Protein AF-A0A0T7SBS4-F1 (afdb_monomer_lite)

Structure (mmCIF, N/CA/C/O backbone):
data_AF-A0A0T7SBS4-F1
#
_entry.id   AF-A0A0T7SBS4-F1
#
loop_
_atom_site.group_PDB
_atom_site.id
_atom_site.type_symbol
_atom_site.label_atom_id
_atom_site.label_alt_id
_atom_site.label_comp_id
_atom_site.label_asym_id
_atom_site.label_entity_id
_atom_site.label_seq_id
_atom_site.pdbx_PDB_ins_code
_atom_site.Cartn_x
_atom_site.Cartn_y
_atom_site.Cartn_z
_atom_site.occupancy
_atom_site.B_iso_or_equiv
_atom_site.auth_seq_id
_atom_site.auth_comp_id
_atom_site.auth_asym_id
_atom_site.auth_atom_id
_atom_site.pdbx_PDB_model_num
ATOM 1 N N . MET A 1 1 ? -14.003 -27.751 0.846 1.00 41.88 1 MET A N 1
ATOM 2 C CA . MET A 1 1 ? -12.532 -27.868 0.735 1.00 41.88 1 MET A CA 1
ATOM 3 C C . MET A 1 1 ? -11.952 -26.467 0.659 1.00 41.88 1 MET A C 1
ATOM 5 O O . MET A 1 1 ? -12.286 -25.745 -0.270 1.00 41.88 1 MET A O 1
ATOM 9 N N . THR A 1 2 ? -11.167 -26.052 1.653 1.00 52.12 2 THR A N 1
ATOM 10 C CA . THR A 1 2 ? -10.468 -24.759 1.629 1.00 52.12 2 THR A CA 1
ATOM 11 C C . THR A 1 2 ? -9.168 -24.959 0.869 1.00 52.12 2 THR A C 1
ATOM 13 O O . THR A 1 2 ? -8.312 -25.723 1.310 1.00 52.12 2 THR A O 1
ATOM 16 N N . ASP A 1 3 ? -9.062 -24.338 -0.299 1.00 55.31 3 ASP A N 1
ATOM 17 C CA . ASP A 1 3 ? -7.877 -24.428 -1.142 1.00 55.31 3 ASP A CA 1
ATOM 18 C C . ASP A 1 3 ? -6.653 -23.859 -0.403 1.00 55.31 3 ASP A C 1
ATOM 20 O O . ASP A 1 3 ? -6.608 -22.676 -0.058 1.00 55.31 3 ASP A O 1
ATOM 24 N N . ARG A 1 4 ? -5.689 -24.737 -0.107 1.00 55.09 4 ARG A N 1
ATOM 25 C CA . ARG A 1 4 ? -4.458 -24.428 0.638 1.00 55.09 4 ARG A CA 1
ATOM 26 C C . ARG A 1 4 ? -3.370 -23.808 -0.243 1.00 55.09 4 ARG A C 1
ATOM 28 O O . ARG A 1 4 ? -2.315 -23.468 0.280 1.00 55.09 4 ARG A O 1
ATOM 35 N N . SER A 1 5 ? -3.606 -23.664 -1.548 1.00 57.62 5 SER A N 1
ATOM 36 C CA . SER A 1 5 ? -2.616 -23.153 -2.504 1.00 57.62 5 SER A CA 1
ATOM 37 C C . SER A 1 5 ? -2.595 -21.629 -2.645 1.00 57.62 5 SER A C 1
ATOM 39 O O . SER A 1 5 ? -1.719 -21.099 -3.324 1.00 57.62 5 SER A O 1
ATOM 41 N N . LYS A 1 6 ? -3.505 -20.903 -1.979 1.00 62.59 6 LYS A N 1
ATOM 42 C CA . LYS A 1 6 ? -3.531 -19.435 -2.033 1.00 62.59 6 LYS A CA 1
ATOM 43 C C . LYS A 1 6 ? -2.319 -18.859 -1.313 1.00 62.59 6 LYS A C 1
ATOM 45 O O . LYS A 1 6 ? -2.309 -18.739 -0.087 1.00 62.59 6 LYS A O 1
ATOM 50 N N . ILE A 1 7 ? -1.300 -18.492 -2.082 1.00 65.44 7 ILE A N 1
ATOM 51 C CA . ILE A 1 7 ? -0.124 -17.805 -1.563 1.00 65.44 7 ILE A CA 1
ATOM 52 C C . ILE A 1 7 ? -0.556 -16.390 -1.181 1.00 65.44 7 ILE A C 1
ATOM 54 O O . ILE A 1 7 ? -0.970 -15.584 -2.015 1.00 65.44 7 ILE A O 1
ATOM 58 N N . ILE A 1 8 ? -0.469 -16.088 0.110 1.00 75.62 8 ILE A N 1
ATOM 59 C CA . ILE A 1 8 ? -0.696 -14.749 0.642 1.00 75.62 8 ILE A CA 1
ATOM 60 C C . ILE A 1 8 ? 0.676 -14.122 0.865 1.00 75.62 8 ILE A C 1
ATOM 62 O O . ILE A 1 8 ? 1.413 -14.530 1.760 1.00 75.62 8 ILE A O 1
ATOM 66 N N . LEU A 1 9 ? 1.025 -13.125 0.055 1.00 82.31 9 LEU A N 1
ATOM 67 C CA . LEU A 1 9 ? 2.238 -12.334 0.254 1.00 82.31 9 LEU A CA 1
ATOM 68 C C . LEU A 1 9 ? 1.900 -11.097 1.084 1.00 82.31 9 LEU A C 1
ATOM 70 O O . LEU A 1 9 ? 0.970 -10.363 0.749 1.00 82.31 9 LEU A O 1
ATOM 74 N N . MET A 1 10 ? 2.666 -10.842 2.144 1.00 87.50 10 MET A N 1
ATOM 75 C CA . MET A 1 10 ? 2.477 -9.687 3.023 1.00 87.50 10 MET A CA 1
ATOM 76 C C . MET A 1 10 ? 3.790 -8.928 3.214 1.00 87.50 10 MET A C 1
ATOM 78 O O . MET A 1 10 ? 4.821 -9.540 3.477 1.00 87.50 10 MET A O 1
ATOM 82 N N . TRP A 1 11 ? 3.763 -7.599 3.098 1.00 88.81 11 TRP A N 1
ATOM 83 C CA . TRP A 1 11 ? 4.947 -6.762 3.319 1.00 88.81 11 TRP A CA 1
ATOM 84 C C . TRP A 1 11 ? 4.603 -5.356 3.809 1.00 88.81 11 TRP A C 1
ATOM 86 O O . TRP A 1 11 ? 3.505 -4.849 3.571 1.00 88.81 11 TRP A O 1
ATOM 96 N N . ALA A 1 12 ? 5.561 -4.707 4.475 1.00 86.50 12 ALA A N 1
ATOM 97 C CA . ALA A 1 12 ? 5.418 -3.333 4.949 1.00 86.50 12 ALA A CA 1
ATOM 98 C C . ALA A 1 12 ? 5.167 -2.366 3.781 1.00 86.50 12 ALA A C 1
ATOM 100 O O . ALA A 1 12 ? 5.854 -2.397 2.755 1.00 86.50 12 ALA A O 1
ATOM 101 N N . ASN A 1 13 ? 4.167 -1.500 3.926 1.00 87.06 13 ASN A N 1
ATOM 102 C CA . ASN A 1 13 ? 3.864 -0.491 2.925 1.00 87.06 13 ASN A CA 1
ATOM 103 C C . ASN A 1 13 ? 4.885 0.651 3.022 1.00 87.06 13 ASN A C 1
ATOM 105 O O . ASN A 1 13 ? 5.119 1.189 4.097 1.00 87.06 13 ASN A O 1
ATOM 109 N N . GLN A 1 14 ? 5.449 1.037 1.880 1.00 82.56 14 GLN A N 1
ATOM 110 C CA . GLN A 1 14 ? 6.464 2.094 1.775 1.00 82.56 14 GLN A CA 1
ATOM 111 C C . GLN A 1 14 ? 5.854 3.477 1.480 1.00 82.56 14 GLN A C 1
ATOM 113 O O . GLN A 1 14 ? 6.574 4.437 1.234 1.00 82.56 14 GLN A O 1
ATOM 118 N N . ASP A 1 15 ? 4.522 3.579 1.431 1.00 81.81 15 ASP A N 1
ATOM 119 C CA . ASP A 1 15 ? 3.819 4.825 1.124 1.00 81.81 15 ASP A CA 1
ATOM 120 C C . ASP A 1 15 ? 3.794 5.742 2.364 1.00 81.81 15 ASP A C 1
ATOM 122 O O . ASP A 1 15 ? 3.120 5.398 3.344 1.00 81.81 15 ASP A O 1
ATOM 126 N N . PRO A 1 16 ? 4.458 6.915 2.332 1.00 82.31 16 PRO A N 1
ATOM 127 C CA . PRO A 1 16 ? 4.531 7.805 3.489 1.00 82.31 16 PRO A CA 1
ATOM 128 C C . PRO A 1 16 ? 3.161 8.344 3.911 1.00 82.31 16 PRO A C 1
ATOM 130 O O . PRO A 1 16 ? 2.980 8.745 5.058 1.00 82.31 16 PRO A O 1
ATOM 133 N N . LYS A 1 17 ? 2.165 8.322 3.015 1.00 82.62 17 LYS A N 1
ATOM 134 C CA . LYS A 1 17 ? 0.788 8.726 3.324 1.00 82.62 17 LYS A CA 1
ATOM 135 C C . LYS A 1 17 ? 0.106 7.791 4.328 1.00 82.62 17 LYS A C 1
ATOM 137 O O . LYS A 1 17 ? -0.847 8.199 4.990 1.00 82.62 17 LYS A O 1
ATOM 142 N N . TYR A 1 18 ? 0.554 6.540 4.420 1.00 81.62 18 TYR A N 1
ATOM 143 C CA . TYR A 1 18 ? -0.031 5.519 5.288 1.00 81.62 18 TYR A CA 1
ATOM 144 C C . TYR A 1 18 ? 1.061 4.866 6.150 1.00 81.62 18 TYR A C 1
ATOM 146 O O . TYR A 1 18 ? 1.439 3.719 5.894 1.00 81.62 18 TYR A O 1
ATOM 154 N N . PRO A 1 19 ? 1.570 5.566 7.177 1.00 77.19 19 PRO A N 1
ATOM 155 C CA . PRO A 1 19 ? 2.551 4.997 8.097 1.00 77.19 19 PRO A CA 1
ATOM 156 C C . PRO A 1 19 ? 1.959 3.793 8.847 1.00 77.19 19 PRO A C 1
ATOM 158 O O . PRO A 1 19 ? 0.752 3.735 9.087 1.00 77.19 19 PRO A O 1
ATOM 161 N N . ASN A 1 20 ? 2.803 2.823 9.211 1.00 83.75 20 ASN A N 1
ATOM 162 C CA . ASN A 1 20 ? 2.413 1.597 9.929 1.00 83.75 20 ASN A CA 1
ATOM 163 C C . ASN A 1 20 ? 1.322 0.766 9.228 1.00 83.75 20 ASN A C 1
ATOM 165 O O . ASN A 1 20 ? 0.469 0.155 9.873 1.00 83.75 20 ASN A O 1
ATOM 169 N N . SER A 1 21 ? 1.342 0.745 7.897 1.00 88.50 21 SER A N 1
ATOM 170 C CA . SER A 1 21 ? 0.454 -0.089 7.090 1.00 88.50 21 SER A CA 1
ATOM 171 C C . SER A 1 21 ? 1.225 -1.190 6.373 1.00 88.50 21 SER A C 1
ATOM 173 O O . SER A 1 21 ? 2.445 -1.127 6.213 1.00 88.50 21 SER A O 1
ATOM 175 N N . PHE A 1 22 ? 0.508 -2.211 5.920 1.00 89.12 22 PHE A N 1
ATOM 176 C CA . PHE A 1 22 ? 1.079 -3.289 5.122 1.00 89.12 22 PHE A CA 1
ATOM 177 C C . PHE A 1 22 ? 0.222 -3.570 3.898 1.00 89.12 22 PHE A C 1
ATOM 179 O O . PHE A 1 22 ? -0.951 -3.202 3.806 1.00 89.12 22 PHE A O 1
ATOM 186 N N . ILE A 1 23 ? 0.840 -4.222 2.932 1.00 88.12 23 ILE A N 1
ATOM 187 C CA . ILE A 1 23 ? 0.194 -4.698 1.729 1.00 88.12 23 ILE A CA 1
ATOM 188 C C . ILE A 1 23 ? 0.007 -6.197 1.858 1.00 88.12 23 ILE A C 1
ATOM 190 O O . ILE A 1 23 ? 0.954 -6.900 2.196 1.00 88.12 23 ILE A O 1
ATOM 194 N N . ILE A 1 24 ? -1.195 -6.664 1.534 1.00 89.19 24 ILE A N 1
ATOM 195 C CA . ILE A 1 24 ? -1.459 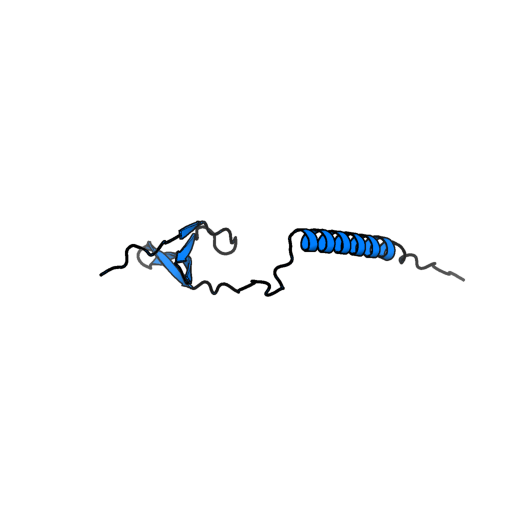-8.071 1.248 1.00 89.19 24 ILE A CA 1
ATOM 196 C C . ILE A 1 24 ? -1.649 -8.208 -0.256 1.00 89.19 24 ILE A C 1
ATOM 198 O O . ILE A 1 24 ? -2.425 -7.461 -0.851 1.00 89.19 24 ILE A O 1
ATOM 202 N N . SER A 1 25 ? -0.981 -9.175 -0.864 1.00 84.88 25 SER A N 1
ATOM 203 C CA . SER A 1 25 ? -1.280 -9.638 -2.210 1.00 84.88 25 SER A CA 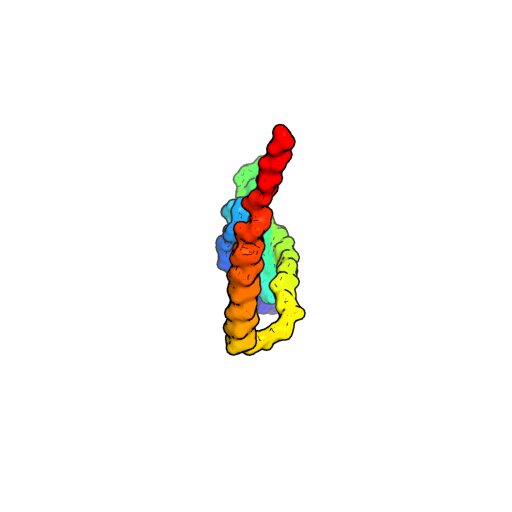1
ATOM 204 C C . SER A 1 25 ? -1.786 -11.068 -2.138 1.00 84.88 25 SER A C 1
ATOM 206 O O . SER A 1 25 ? -1.143 -11.933 -1.548 1.00 84.88 25 SER A O 1
ATOM 208 N N . THR A 1 26 ? -2.937 -11.296 -2.751 1.00 82.62 26 THR A N 1
ATOM 209 C CA . THR A 1 26 ? -3.424 -12.627 -3.134 1.00 82.62 26 THR A CA 1
ATOM 210 C C . THR A 1 26 ? -3.431 -12.695 -4.660 1.00 82.62 26 THR A C 1
ATOM 212 O O . THR A 1 26 ? -3.358 -11.635 -5.284 1.00 82.62 26 THR A O 1
ATOM 215 N N . ASP A 1 27 ? -3.582 -13.881 -5.248 1.00 73.12 27 ASP A N 1
ATOM 216 C CA . ASP A 1 27 ? -3.454 -14.149 -6.695 1.00 73.12 27 ASP A CA 1
ATOM 217 C C . ASP A 1 27 ? -3.982 -13.037 -7.620 1.00 73.12 27 ASP A C 1
ATOM 219 O O . ASP A 1 27 ? -3.286 -12.619 -8.540 1.00 73.12 27 ASP A O 1
ATOM 223 N N . ASN A 1 28 ? -5.167 -12.486 -7.328 1.00 73.62 28 ASN A N 1
ATOM 224 C CA . ASN A 1 28 ? -5.824 -11.489 -8.183 1.00 73.62 28 ASN A CA 1
ATOM 225 C C . ASN A 1 28 ? -6.044 -10.120 -7.529 1.00 73.62 28 ASN A C 1
ATOM 227 O O . ASN A 1 28 ? -6.669 -9.246 -8.128 1.00 73.62 28 ASN A O 1
ATOM 231 N N . GLN A 1 29 ? -5.600 -9.918 -6.286 1.00 80.81 29 GLN A N 1
ATOM 232 C CA . GLN A 1 29 ? -5.969 -8.714 -5.547 1.00 80.81 29 GLN A CA 1
ATOM 233 C C . GLN A 1 29 ? -4.856 -8.224 -4.634 1.00 80.81 29 GLN A C 1
ATOM 235 O O . GLN A 1 29 ? -4.163 -9.002 -3.978 1.00 80.81 29 GLN A O 1
ATOM 240 N N . ARG A 1 30 ? -4.747 -6.901 -4.545 1.00 83.56 30 ARG A N 1
ATOM 241 C CA . ARG A 1 30 ? -3.847 -6.227 -3.621 1.00 83.56 30 ARG A CA 1
ATOM 242 C C . ARG A 1 30 ? -4.670 -5.416 -2.631 1.00 83.56 30 ARG A C 1
ATOM 244 O O . ARG A 1 30 ? -5.437 -4.537 -3.019 1.00 83.56 30 ARG A O 1
ATOM 251 N N . LEU A 1 31 ? -4.504 -5.699 -1.349 1.00 88.81 31 LEU A N 1
ATOM 252 C CA . LEU A 1 31 ? -5.182 -5.025 -0.249 1.00 88.81 31 LEU A CA 1
ATOM 253 C C . LEU A 1 31 ? -4.178 -4.181 0.539 1.00 88.81 31 LEU A C 1
ATOM 255 O O . LEU A 1 31 ? -3.018 -4.555 0.705 1.00 88.81 31 LEU A O 1
ATOM 259 N N . LEU A 1 32 ? -4.634 -3.039 1.038 1.00 90.00 32 LEU A N 1
ATOM 260 C CA . LEU A 1 32 ? -3.929 -2.207 2.006 1.00 90.00 32 LEU A CA 1
ATOM 261 C C . LEU A 1 32 ? -4.530 -2.456 3.392 1.00 90.00 32 LEU A C 1
ATOM 263 O O . LEU A 1 32 ? -5.703 -2.148 3.616 1.00 90.00 32 LEU A O 1
ATOM 267 N N . GLY A 1 33 ? -3.735 -3.007 4.305 1.00 91.12 33 GLY A N 1
ATOM 268 C CA . GLY A 1 33 ? -4.079 -3.173 5.714 1.00 91.12 33 GLY A CA 1
ATOM 269 C C . GLY A 1 33 ? -3.750 -1.909 6.502 1.00 91.12 33 GLY A C 1
ATOM 270 O O . GLY A 1 33 ? -2.588 -1.516 6.588 1.00 91.12 33 GLY A O 1
ATOM 271 N N . LEU A 1 34 ? -4.772 -1.265 7.065 1.00 89.69 34 LEU A N 1
ATOM 272 C CA . LEU A 1 34 ? -4.643 -0.072 7.905 1.00 89.69 34 LEU A CA 1
ATOM 273 C C . LEU A 1 34 ? -5.007 -0.407 9.349 1.00 89.69 34 LEU A C 1
ATOM 275 O O . LEU A 1 34 ? -6.057 -1.010 9.586 1.00 89.69 34 LEU A O 1
ATOM 279 N N . THR A 1 35 ? -4.197 0.037 10.308 1.00 88.94 35 THR A N 1
ATOM 280 C CA . THR A 1 35 ? -4.575 -0.002 11.722 1.00 88.94 35 THR A CA 1
ATOM 281 C C . THR A 1 35 ? -5.771 0.915 11.967 1.00 88.94 35 THR A C 1
ATOM 283 O O . THR A 1 35 ? -5.861 2.036 11.454 1.00 88.94 35 THR A O 1
ATOM 286 N N . ARG A 1 36 ? -6.736 0.429 12.742 1.00 88.75 36 ARG A N 1
ATOM 287 C CA . ARG A 1 36 ? -7.874 1.197 13.243 1.00 88.75 36 ARG A CA 1
ATOM 288 C C . ARG A 1 36 ? -8.079 0.867 14.705 1.00 88.75 36 ARG A C 1
ATOM 290 O O . ARG A 1 36 ? -7.852 -0.262 15.113 1.00 88.75 36 ARG A O 1
ATOM 297 N N . THR A 1 37 ? -8.558 1.843 15.456 1.00 92.56 37 THR A N 1
ATOM 298 C CA . THR A 1 37 ? -8.947 1.662 16.852 1.00 92.56 37 THR A CA 1
ATOM 299 C C . THR A 1 37 ? -10.443 1.908 16.945 1.00 92.56 37 THR A C 1
ATOM 301 O O . THR A 1 37 ? -10.955 2.865 16.354 1.00 92.56 37 THR A O 1
ATOM 304 N N . ASP A 1 38 ? -11.168 0.999 17.587 1.00 91.00 38 ASP A N 1
ATOM 305 C CA . ASP A 1 38 ? -12.599 1.165 17.816 1.00 91.00 38 ASP A CA 1
ATOM 306 C C . ASP A 1 38 ? -12.879 2.158 18.962 1.00 91.00 38 ASP A C 1
ATOM 308 O O . ASP A 1 38 ? -11.972 2.684 19.608 1.00 91.00 38 ASP A O 1
ATOM 312 N N . LYS A 1 39 ? -14.163 2.419 19.236 1.00 92.81 39 LYS A N 1
ATOM 313 C CA . LYS A 1 39 ? -14.577 3.306 20.339 1.00 92.81 39 LYS A CA 1
ATOM 314 C C . LYS A 1 39 ? -14.219 2.760 21.729 1.00 92.81 39 LYS A C 1
ATOM 316 O O . LYS A 1 39 ? -14.272 3.510 22.695 1.00 92.81 39 LYS A O 1
ATOM 321 N N . LYS A 1 40 ? -13.905 1.466 21.835 1.00 93.62 40 LYS A N 1
ATOM 322 C CA . LYS A 1 40 ? -13.542 0.768 23.073 1.00 93.62 40 LYS A CA 1
ATOM 323 C C . LYS A 1 40 ? -12.019 0.681 23.259 1.00 93.62 40 LYS A C 1
ATOM 325 O O . LYS A 1 40 ? -11.575 0.076 24.228 1.00 93.62 40 LYS A O 1
ATOM 330 N N . GLY A 1 41 ? -11.228 1.264 22.354 1.00 91.69 41 GLY A N 1
ATOM 331 C CA . GLY A 1 41 ? -9.766 1.246 22.406 1.00 91.69 41 GLY A CA 1
ATOM 332 C C . GLY A 1 41 ? -9.117 -0.013 21.818 1.00 91.69 41 GLY A C 1
ATOM 333 O O . GLY A 1 41 ? -7.898 -0.147 21.887 1.00 91.69 41 GLY A O 1
ATOM 334 N N . GLN A 1 42 ? -9.879 -0.931 21.220 1.00 92.50 42 GLN A N 1
ATOM 335 C CA . GLN A 1 42 ? -9.326 -2.140 20.610 1.00 92.50 42 GLN A CA 1
ATOM 336 C C . GLN A 1 42 ? -8.796 -1.845 19.208 1.00 92.50 42 GLN A C 1
ATOM 338 O O . GLN A 1 42 ? -9.509 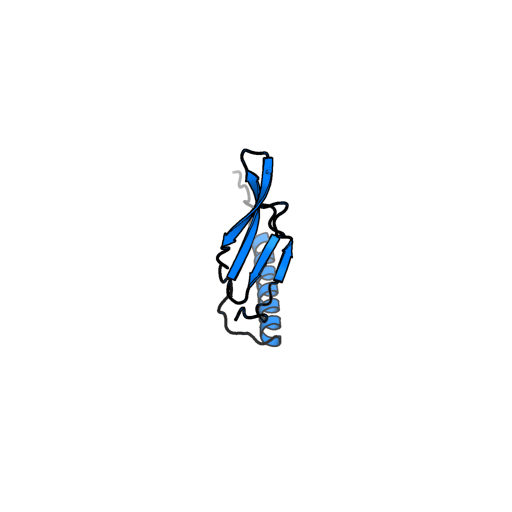-1.320 18.347 1.00 92.50 42 GLN A O 1
ATOM 343 N N . THR A 1 43 ? -7.533 -2.204 18.976 1.00 89.75 43 THR A N 1
ATOM 344 C CA . THR A 1 43 ? -6.879 -2.050 17.675 1.00 89.75 43 THR A CA 1
ATOM 345 C C . THR A 1 43 ? -7.153 -3.263 16.791 1.00 89.75 43 THR A C 1
ATOM 347 O O . THR A 1 43 ? -6.950 -4.402 17.199 1.00 89.75 43 THR A O 1
ATOM 350 N N . TYR A 1 44 ? -7.578 -3.016 15.557 1.00 88.31 44 TYR A N 1
ATOM 351 C CA . TYR A 1 44 ? -7.841 -4.031 14.544 1.00 88.31 44 TYR A CA 1
ATOM 352 C C . TYR A 1 44 ? -7.359 -3.577 13.164 1.00 88.31 44 TYR A C 1
ATOM 354 O O . TYR A 1 44 ? -7.110 -2.394 12.910 1.00 88.31 44 TYR A O 1
ATOM 362 N N . TRP A 1 45 ? -7.242 -4.533 12.246 1.00 89.00 45 TRP A N 1
ATOM 363 C CA . TRP A 1 45 ? -6.837 -4.276 10.869 1.00 89.00 45 TRP A CA 1
ATOM 364 C C . TRP A 1 45 ? -8.054 -4.090 9.969 1.00 89.00 45 TRP A C 1
ATOM 366 O O . TRP A 1 45 ? -8.932 -4.948 9.900 1.00 89.00 45 TRP A O 1
ATOM 376 N N . LYS A 1 46 ? -8.098 -2.967 9.248 1.00 90.19 46 LYS A N 1
ATOM 377 C CA . LYS A 1 46 ? -9.093 -2.706 8.208 1.00 90.19 46 LYS A CA 1
ATOM 378 C C . LYS A 1 46 ? -8.440 -2.796 6.838 1.00 90.19 46 LYS A C 1
ATOM 380 O O . LYS A 1 46 ? -7.560 -1.998 6.516 1.00 90.19 46 LYS A O 1
ATOM 385 N N . PHE A 1 47 ? -8.921 -3.723 6.020 1.00 89.38 47 PHE A N 1
ATOM 386 C CA . PHE A 1 47 ? -8.439 -3.915 4.658 1.00 89.38 47 PHE A CA 1
ATOM 387 C C . PHE A 1 47 ? -9.220 -3.045 3.678 1.00 89.38 47 PHE A C 1
ATOM 389 O O . PHE A 1 47 ? -10.446 -2.947 3.744 1.00 89.38 47 PHE A O 1
ATOM 396 N N . LYS A 1 48 ? -8.500 -2.387 2.774 1.00 87.94 48 LYS A N 1
ATOM 397 C CA . LYS A 1 48 ? -9.076 -1.690 1.623 1.00 87.94 48 LYS A CA 1
ATOM 398 C C . LYS A 1 48 ? -8.471 -2.243 0.349 1.00 87.94 48 LYS A C 1
ATOM 400 O O . LYS A 1 48 ? -7.255 -2.402 0.272 1.00 87.94 48 LYS A O 1
ATOM 405 N N . GLU A 1 49 ? -9.300 -2.468 -0.660 1.00 85.12 49 GLU A N 1
ATOM 406 C CA . GLU A 1 49 ? -8.808 -2.796 -1.992 1.00 85.12 49 GLU A CA 1
ATOM 407 C C . GLU A 1 49 ? -7.955 -1.655 -2.533 1.00 85.12 49 GLU A C 1
ATOM 409 O O . GLU A 1 49 ? -8.377 -0.496 -2.612 1.00 85.12 49 GLU A O 1
ATOM 414 N N . ARG A 1 50 ? -6.725 -1.987 -2.916 1.00 76.38 50 ARG A N 1
ATOM 415 C CA . ARG A 1 50 ? -5.866 -1.086 -3.661 1.00 76.38 50 ARG A CA 1
ATOM 416 C C . ARG A 1 50 ? -6.015 -1.495 -5.114 1.00 76.38 50 ARG A C 1
ATOM 418 O O . ARG A 1 50 ? -5.379 -2.451 -5.547 1.00 76.38 50 ARG A O 1
ATOM 425 N N . LYS A 1 51 ? -6.844 -0.758 -5.864 1.00 69.44 51 LYS A N 1
ATOM 426 C CA . LYS A 1 51 ? -6.834 -0.846 -7.328 1.00 69.44 51 LYS A CA 1
ATOM 427 C C . LYS A 1 51 ? -5.388 -0.654 -7.756 1.00 69.44 51 LYS A C 1
ATOM 429 O O . LYS A 1 51 ? -4.825 0.430 -7.577 1.00 69.44 51 LYS A O 1
ATOM 434 N N . VAL A 1 52 ? -4.767 -1.724 -8.240 1.00 61.47 52 VAL A N 1
ATOM 435 C CA . VAL A 1 52 ? -3.488 -1.621 -8.918 1.00 61.47 52 VAL A CA 1
ATOM 436 C C . VAL A 1 52 ? -3.820 -0.768 -10.129 1.00 61.47 52 VAL A C 1
ATOM 438 O O . VAL A 1 52 ? -4.509 -1.217 -11.040 1.00 61.47 52 VAL A O 1
ATOM 441 N N . LYS A 1 53 ? -3.447 0.516 -10.101 1.00 56.22 53 LYS A N 1
ATOM 442 C CA . LYS A 1 53 ? -3.333 1.251 -11.353 1.00 56.22 53 LYS A CA 1
ATOM 443 C C . LYS A 1 53 ? -2.310 0.434 -12.119 1.00 56.22 53 LYS A C 1
ATOM 445 O O . LYS A 1 53 ? -1.145 0.423 -11.721 1.00 56.22 53 LYS A O 1
ATOM 450 N N . ASN A 1 54 ? -2.767 -0.338 -13.100 1.00 49.47 54 ASN A N 1
ATOM 451 C CA . ASN A 1 54 ? -1.898 -0.986 -14.058 1.00 49.47 54 ASN A CA 1
ATOM 452 C C . ASN A 1 54 ? -1.182 0.146 -14.797 1.00 49.47 54 ASN A C 1
ATOM 454 O O . ASN A 1 54 ? -1.543 0.510 -15.904 1.00 49.47 54 ASN A O 1
ATOM 458 N N . ASN A 1 55 ? -0.133 0.686 -14.181 1.00 47.50 55 ASN A N 1
ATOM 459 C CA . ASN A 1 55 ? 0.967 1.322 -14.880 1.00 47.50 55 ASN A CA 1
ATOM 460 C C . ASN A 1 55 ? 1.862 0.220 -15.472 1.00 47.50 55 ASN A C 1
ATOM 462 O O . ASN A 1 55 ? 3.077 0.375 -15.558 1.00 47.50 55 ASN A O 1
ATOM 466 N N . SER A 1 56 ? 1.268 -0.910 -15.872 1.00 49.19 56 SER A N 1
ATOM 467 C CA . SER A 1 56 ? 1.804 -1.714 -16.949 1.00 49.19 56 SER A CA 1
ATOM 468 C C . SER A 1 56 ? 1.782 -0.781 -18.145 1.00 49.19 56 SER A C 1
ATOM 470 O O . SER A 1 56 ? 0.748 -0.609 -18.784 1.00 49.19 56 SER A O 1
ATOM 472 N N . ALA A 1 57 ? 2.895 -0.090 -18.379 1.00 49.16 57 ALA A N 1
ATOM 473 C CA . ALA A 1 57 ? 3.154 0.500 -19.671 1.00 49.16 57 ALA A CA 1
ATOM 474 C C . ALA A 1 57 ? 3.009 -0.652 -20.667 1.00 49.16 57 ALA A C 1
ATOM 476 O O . ALA A 1 57 ? 3.896 -1.496 -20.781 1.00 49.16 57 ALA A O 1
ATOM 477 N N . SER A 1 58 ? 1.848 -0.736 -21.314 1.00 47.19 58 SER A N 1
ATOM 478 C CA . SER A 1 58 ? 1.576 -1.623 -22.435 1.00 47.19 58 SER A CA 1
ATOM 479 C C . SER A 1 58 ? 2.329 -1.072 -23.641 1.00 47.19 58 SER A C 1
ATOM 481 O O . SER A 1 58 ? 1.745 -0.599 -24.610 1.00 47.19 58 SER A O 1
ATOM 483 N N . GLY A 1 59 ? 3.649 -1.015 -23.516 1.00 57.47 59 GLY A N 1
ATOM 484 C CA . GLY A 1 59 ? 4.559 -0.837 -24.623 1.00 57.47 59 GLY A CA 1
ATOM 485 C C . GLY A 1 59 ? 5.032 -2.214 -25.072 1.00 57.47 59 GLY A C 1
ATOM 486 O O . GLY A 1 59 ? 5.046 -3.146 -24.259 1.00 57.47 59 GLY A O 1
ATOM 487 N N . PRO A 1 60 ? 5.425 -2.367 -26.343 1.00 58.06 60 PRO A N 1
ATOM 488 C CA . PRO A 1 60 ? 6.075 -3.586 -26.798 1.00 58.06 60 PRO A CA 1
ATOM 489 C C . PRO A 1 60 ? 7.227 -3.931 -25.848 1.00 58.06 60 PRO A C 1
ATOM 491 O O . PRO A 1 60 ? 7.970 -3.046 -25.406 1.00 58.06 60 PRO A O 1
ATOM 494 N N . VAL A 1 61 ? 7.356 -5.212 -25.497 1.00 58.94 61 VAL A N 1
ATOM 495 C CA . VAL A 1 61 ? 8.476 -5.714 -24.697 1.00 58.94 61 VAL A CA 1
ATOM 496 C C . VAL A 1 61 ? 9.739 -5.537 -25.535 1.00 58.94 61 VAL A C 1
ATOM 498 O O . VAL A 1 61 ? 10.109 -6.411 -26.306 1.00 58.94 61 VAL A O 1
ATOM 501 N N . MET A 1 62 ? 10.371 -4.368 -25.429 1.00 64.12 62 MET A N 1
ATOM 502 C CA . MET A 1 62 ? 11.633 -4.116 -26.111 1.00 64.12 62 MET A CA 1
ATOM 503 C C . MET A 1 62 ? 12.702 -5.039 -25.532 1.00 64.12 62 MET A C 1
ATOM 505 O O . MET A 1 62 ? 12.838 -5.160 -24.301 1.00 64.12 62 MET A O 1
ATOM 509 N N . ASP A 1 63 ? 13.451 -5.663 -26.434 1.00 79.44 63 ASP A N 1
ATOM 510 C CA . ASP A 1 63 ? 14.632 -6.452 -26.117 1.00 79.44 63 ASP A CA 1
ATOM 511 C C . ASP A 1 63 ? 15.635 -5.614 -25.293 1.00 79.44 63 ASP A C 1
ATOM 513 O O . ASP A 1 63 ? 15.637 -4.377 -25.349 1.00 79.44 63 ASP A O 1
ATOM 517 N N . GLN A 1 64 ? 16.468 -6.255 -24.466 1.00 73.88 64 GLN A N 1
ATOM 518 C CA . GLN A 1 64 ? 17.410 -5.542 -23.593 1.00 73.88 64 GLN A CA 1
ATOM 519 C C . GLN A 1 64 ? 18.356 -4.633 -24.389 1.00 73.88 64 GLN A C 1
ATOM 521 O O . GLN A 1 64 ? 18.659 -3.525 -23.936 1.00 73.88 64 GLN A O 1
ATOM 526 N N . VAL A 1 65 ? 18.737 -5.056 -25.595 1.00 79.44 65 VAL A N 1
ATOM 527 C CA . VAL A 1 65 ? 19.561 -4.279 -26.526 1.00 79.44 65 VAL A CA 1
ATOM 528 C C . VAL A 1 65 ? 18.814 -3.032 -27.012 1.00 79.44 65 VAL A C 1
ATOM 530 O O . VAL A 1 65 ? 19.339 -1.922 -26.944 1.00 79.44 65 VAL A O 1
ATOM 533 N N . GLN A 1 66 ? 17.545 -3.168 -27.401 1.00 78.44 66 GLN A N 1
ATOM 534 C CA . GLN A 1 66 ? 16.712 -2.029 -27.811 1.00 78.44 66 GLN A CA 1
ATOM 535 C C . GLN A 1 66 ? 16.513 -1.019 -26.673 1.00 78.44 66 GLN A C 1
ATOM 537 O O . GLN A 1 66 ? 16.579 0.191 -26.890 1.00 78.44 66 GLN A O 1
ATOM 542 N N . LYS A 1 67 ? 16.341 -1.497 -25.433 1.00 78.31 67 LYS A N 1
ATOM 543 C CA . LYS A 1 67 ? 16.269 -0.629 -24.245 1.00 78.31 67 LYS A CA 1
ATOM 544 C C . LYS A 1 67 ? 17.569 0.134 -24.007 1.00 78.31 67 LYS A C 1
ATOM 546 O O . LYS A 1 67 ? 17.511 1.267 -23.536 1.00 78.31 67 LYS A O 1
ATOM 551 N N . PHE A 1 68 ? 18.724 -0.465 -24.288 1.00 80.81 68 PHE A N 1
ATOM 552 C CA . PHE A 1 68 ? 20.011 0.217 -24.174 1.00 80.81 68 PHE A CA 1
ATOM 553 C C . PHE A 1 68 ? 20.119 1.365 -25.185 1.00 80.81 68 PHE A C 1
ATOM 555 O O . PHE A 1 68 ? 20.364 2.500 -24.776 1.00 80.81 68 PHE A O 1
ATOM 562 N N . TYR A 1 69 ? 19.832 1.110 -26.464 1.00 83.56 69 TYR A N 1
ATOM 563 C CA . TYR A 1 69 ? 19.873 2.149 -27.499 1.00 83.56 69 TYR A CA 1
ATOM 564 C C . TYR A 1 69 ? 18.859 3.271 -27.259 1.00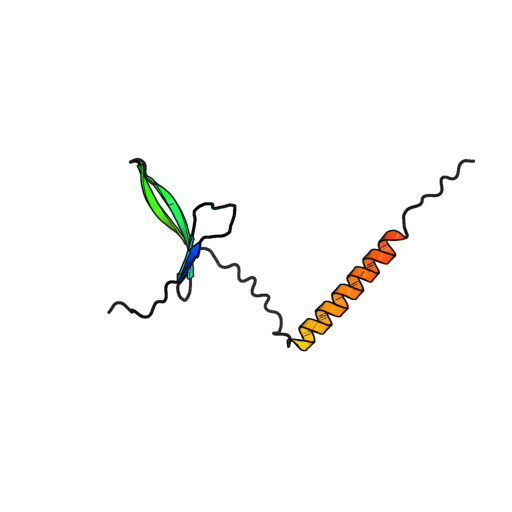 83.56 69 TYR A C 1
ATOM 566 O O . TYR A 1 69 ? 19.207 4.443 -27.366 1.00 83.56 69 TYR A O 1
ATOM 574 N N . ALA A 1 70 ? 17.636 2.940 -26.835 1.00 80.38 70 ALA A N 1
ATOM 575 C CA . ALA A 1 70 ? 16.630 3.945 -26.492 1.00 80.38 70 ALA A CA 1
ATOM 576 C C . ALA A 1 70 ? 17.066 4.846 -25.319 1.00 80.38 70 ALA A C 1
ATOM 578 O O . ALA A 1 70 ? 16.738 6.032 -25.289 1.00 80.38 70 ALA A O 1
ATOM 579 N N . ARG A 1 71 ? 17.817 4.304 -24.348 1.00 82.44 71 ARG A N 1
ATOM 580 C CA . ARG A 1 71 ? 18.380 5.096 -23.243 1.00 82.44 71 ARG A CA 1
ATOM 581 C C . ARG A 1 71 ? 19.516 5.998 -23.713 1.00 82.44 71 ARG A C 1
ATOM 583 O O . ARG A 1 71 ? 19.529 7.152 -23.307 1.00 82.44 71 ARG A O 1
ATOM 590 N N . GLN A 1 72 ? 20.422 5.499 -24.556 1.00 83.44 72 GLN A N 1
ATOM 591 C CA . GLN A 1 72 ? 21.518 6.302 -25.115 1.00 83.44 72 GLN A CA 1
ATOM 592 C C . GLN A 1 72 ? 20.975 7.485 -25.922 1.00 83.44 72 GLN A C 1
ATOM 594 O O . GLN A 1 72 ? 21.274 8.629 -25.592 1.00 83.44 72 GLN A O 1
ATOM 599 N N . ALA A 1 73 ? 20.057 7.226 -26.859 1.00 81.75 73 ALA A N 1
ATOM 600 C CA . ALA A 1 73 ? 19.429 8.268 -27.672 1.00 81.75 73 ALA A CA 1
ATOM 601 C C . ALA A 1 73 ? 18.715 9.335 -26.821 1.00 81.75 73 ALA A C 1
ATOM 603 O O . ALA A 1 73 ? 18.799 10.529 -27.102 1.00 81.75 73 ALA A O 1
ATOM 604 N N . LYS A 1 74 ? 18.043 8.923 -25.737 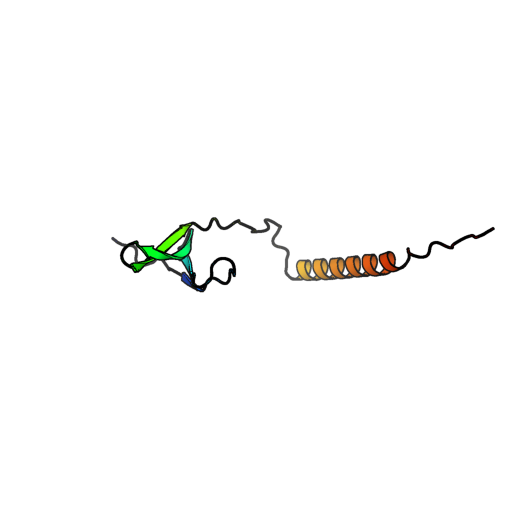1.00 81.44 74 LYS A N 1
ATOM 605 C CA . LYS A 1 74 ? 17.392 9.854 -24.803 1.00 81.44 74 LYS A CA 1
ATOM 606 C C . LYS A 1 74 ? 18.397 10.686 -23.999 1.00 81.44 74 LYS A C 1
ATOM 608 O O . LYS A 1 74 ? 18.140 11.854 -23.722 1.00 81.44 74 LYS A O 1
ATOM 613 N N . THR A 1 75 ? 19.517 10.101 -23.586 1.00 77.44 75 THR A N 1
ATOM 614 C CA . THR A 1 75 ? 20.581 10.841 -22.894 1.00 77.44 75 THR A CA 1
ATOM 615 C C . THR A 1 75 ? 21.217 11.873 -23.824 1.00 77.44 75 THR A C 1
ATOM 617 O O . THR A 1 75 ? 21.433 13.012 -23.417 1.00 77.44 75 THR A O 1
ATOM 620 N N . GLU A 1 76 ? 21.467 11.502 -25.078 1.00 72.62 76 GLU A N 1
ATOM 621 C CA . GLU A 1 76 ? 22.014 12.399 -26.098 1.00 72.62 76 GLU A CA 1
ATOM 622 C C . GLU A 1 76 ? 21.072 13.573 -26.389 1.00 72.62 76 GLU A C 1
ATOM 624 O O . GLU A 1 76 ? 21.523 14.719 -26.386 1.00 72.62 76 GLU A O 1
ATOM 629 N N . SER A 1 77 ? 19.763 13.328 -26.533 1.00 70.31 77 SER A N 1
ATOM 630 C CA . SER A 1 77 ? 18.784 14.401 -26.763 1.00 70.31 77 SER A CA 1
ATOM 631 C C . SER A 1 77 ? 18.709 15.379 -25.587 1.00 70.31 77 SER A C 1
ATOM 633 O O . SER A 1 77 ? 18.747 16.589 -25.784 1.00 70.31 77 SER A O 1
ATOM 635 N N . LEU A 1 78 ? 18.680 14.867 -24.351 1.00 72.94 78 LEU A N 1
ATOM 636 C CA . LEU A 1 78 ? 18.656 15.701 -23.145 1.00 72.94 78 LEU A CA 1
ATOM 637 C C . LEU A 1 78 ? 19.922 16.553 -23.001 1.00 72.94 78 LEU A C 1
ATOM 639 O O . LEU A 1 78 ? 19.851 17.691 -22.539 1.00 72.94 78 LEU A O 1
ATOM 643 N N . ASN A 1 79 ? 21.080 16.024 -23.397 1.00 68.31 79 ASN A N 1
ATOM 644 C CA . ASN A 1 79 ? 22.325 16.787 -23.397 1.00 68.31 79 ASN A CA 1
ATOM 645 C C . ASN A 1 79 ? 22.328 17.871 -24.483 1.00 68.31 79 ASN A C 1
ATOM 647 O O . ASN A 1 79 ? 22.836 18.967 -24.243 1.00 68.31 79 ASN A O 1
ATOM 651 N N . TYR A 1 80 ? 21.731 17.601 -25.645 1.00 63.28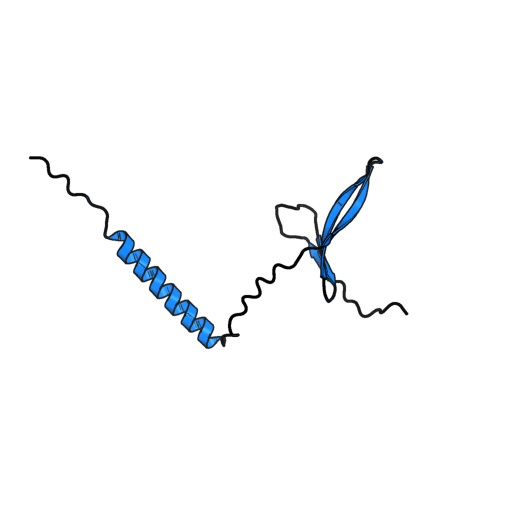 80 TYR A N 1
ATOM 652 C CA . TYR A 1 80 ? 21.597 18.582 -26.720 1.00 63.28 80 TYR A CA 1
ATOM 653 C C . TYR A 1 80 ? 20.677 19.748 -26.317 1.00 63.28 80 TYR A C 1
ATOM 655 O O . TYR A 1 80 ? 21.054 20.913 -26.456 1.00 63.28 80 TYR A O 1
ATOM 663 N N . ASP A 1 81 ? 19.523 19.445 -25.716 1.00 58.69 81 ASP A N 1
ATOM 664 C CA . ASP A 1 81 ? 18.577 20.452 -25.217 1.00 58.69 81 ASP A CA 1
ATOM 665 C C . ASP A 1 81 ? 19.186 21.304 -24.095 1.00 58.69 81 ASP A C 1
ATOM 667 O O . ASP A 1 81 ? 19.003 22.524 -24.056 1.00 58.69 81 ASP A O 1
ATOM 671 N N . LYS A 1 82 ? 19.967 20.687 -23.198 1.00 58.88 82 LYS A N 1
ATOM 672 C CA . LYS A 1 82 ? 20.655 21.393 -22.109 1.00 58.88 82 LYS A CA 1
ATOM 673 C C . LYS A 1 82 ? 21.713 22.373 -22.625 1.00 58.88 82 LYS A C 1
ATOM 675 O O . LYS A 1 82 ? 21.845 23.459 -22.066 1.00 58.88 82 LYS A O 1
ATOM 680 N N . ASN A 1 83 ? 22.439 22.013 -23.682 1.00 57.47 83 ASN A N 1
ATOM 681 C CA . ASN A 1 83 ? 23.489 22.862 -24.246 1.00 57.47 83 ASN A CA 1
ATOM 682 C C . ASN A 1 83 ? 22.928 24.021 -25.087 1.00 57.47 83 ASN A C 1
ATOM 684 O O . ASN A 1 83 ? 23.486 25.113 -25.044 1.00 57.47 83 ASN A O 1
ATOM 688 N N . ASN A 1 84 ? 21.798 23.836 -25.778 1.00 53.44 84 ASN A N 1
ATOM 689 C CA . ASN A 1 84 ? 21.145 24.925 -26.519 1.00 53.44 84 ASN A CA 1
ATOM 690 C C . ASN A 1 84 ? 20.316 25.862 -25.627 1.00 53.44 84 ASN A C 1
ATOM 692 O O . ASN A 1 84 ? 20.187 27.044 -25.935 1.00 53.44 84 ASN A O 1
ATOM 696 N N . SER A 1 85 ? 19.812 25.383 -24.486 1.00 53.44 85 SER A N 1
ATOM 697 C CA . SER A 1 85 ? 19.069 26.223 -23.530 1.00 53.44 85 SER A CA 1
ATOM 698 C C . SER A 1 85 ? 19.953 27.218 -22.760 1.00 53.44 85 SER A C 1
ATOM 700 O O . SER A 1 85 ? 19.431 28.121 -22.112 1.00 53.44 85 SER A O 1
ATOM 702 N N . ALA A 1 86 ? 21.282 27.082 -22.826 1.00 51.78 86 ALA A N 1
ATOM 703 C CA . ALA A 1 86 ? 22.234 27.993 -22.185 1.00 51.78 86 ALA A CA 1
ATOM 704 C C . ALA A 1 86 ? 22.638 29.200 -23.063 1.00 51.78 86 ALA A C 1
ATOM 706 O O . ALA A 1 86 ? 23.349 30.081 -22.586 1.00 51.78 86 ALA A O 1
ATOM 707 N N . ALA A 1 87 ? 22.201 29.263 -24.329 1.00 53.31 87 ALA A N 1
ATOM 708 C CA . ALA A 1 87 ? 22.654 30.271 -25.295 1.00 53.31 87 ALA A CA 1
ATOM 709 C C . ALA A 1 87 ? 21.712 31.481 -25.480 1.00 53.31 87 ALA A C 1
ATOM 711 O O . ALA A 1 87 ? 22.009 32.366 -26.280 1.00 53.31 87 ALA A O 1
ATOM 712 N N . THR A 1 88 ? 20.601 31.577 -24.746 1.00 52.03 88 THR A N 1
ATOM 713 C CA . THR A 1 88 ? 19.622 32.673 -24.903 1.00 52.03 88 THR A CA 1
ATOM 714 C C . THR A 1 88 ? 19.292 33.371 -23.589 1.00 52.03 88 THR A C 1
ATOM 716 O O . THR A 1 88 ? 18.154 33.348 -23.143 1.00 52.03 88 THR A O 1
ATOM 719 N N . THR A 1 89 ? 20.268 34.063 -22.999 1.00 49.88 89 THR A N 1
ATOM 720 C CA . THR A 1 89 ? 20.000 35.235 -22.145 1.00 49.88 89 THR A CA 1
ATOM 721 C C . THR A 1 89 ? 21.176 36.207 -22.199 1.00 49.88 89 THR A C 1
ATOM 723 O O . THR A 1 89 ? 22.144 36.055 -21.464 1.00 49.88 89 THR A O 1
ATOM 726 N N . ASN A 1 90 ? 21.073 37.220 -23.058 1.00 47.94 90 ASN A N 1
ATOM 727 C CA . ASN A 1 90 ? 21.640 38.547 -22.814 1.00 47.94 90 ASN A CA 1
ATOM 728 C C . ASN A 1 90 ? 20.832 39.567 -23.634 1.00 47.94 90 ASN A C 1
ATOM 730 O O . ASN A 1 90 ? 21.062 39.687 -24.838 1.00 47.94 90 ASN A O 1
ATOM 734 N N . PRO A 1 91 ? 19.868 40.297 -23.043 1.00 48.81 91 PRO A N 1
ATOM 735 C CA . PRO A 1 91 ? 19.367 41.508 -23.673 1.00 48.81 91 PRO A CA 1
ATOM 736 C C . PRO A 1 91 ? 20.463 42.581 -23.585 1.00 48.81 91 PRO A C 1
ATOM 738 O O . PRO A 1 91 ? 20.820 43.040 -22.501 1.00 48.81 91 PRO A O 1
ATOM 741 N N . VAL A 1 92 ? 21.026 42.955 -24.735 1.00 44.09 92 VAL A N 1
ATOM 742 C CA . VAL A 1 92 ? 21.900 44.127 -24.867 1.00 44.09 92 VAL A CA 1
ATOM 743 C C . VAL A 1 92 ? 21.049 45.365 -24.594 1.00 44.09 92 VAL A C 1
ATOM 745 O O . VAL A 1 92 ? 20.156 45.699 -25.369 1.00 44.09 92 VAL A O 1
ATOM 748 N N . ASN A 1 93 ? 21.314 46.023 -23.469 1.00 48.28 93 ASN A N 1
ATOM 749 C CA . ASN A 1 93 ? 20.684 47.279 -23.090 1.00 48.28 93 ASN A CA 1
ATOM 750 C C . ASN A 1 93 ? 21.256 48.390 -23.993 1.00 48.28 93 ASN A C 1
ATOM 752 O O . ASN A 1 93 ? 22.393 48.818 -23.799 1.00 48.28 93 ASN A O 1
ATOM 756 N N . GLN A 1 94 ? 20.509 48.813 -25.016 1.00 46.38 94 GLN A N 1
ATOM 757 C CA . GLN A 1 94 ? 20.846 49.992 -25.815 1.00 46.38 94 GLN A CA 1
ATOM 758 C C . GLN A 1 94 ? 20.321 51.235 -25.094 1.00 46.38 94 GLN A C 1
ATOM 760 O O . GLN A 1 94 ? 19.114 51.450 -25.036 1.00 46.38 94 GLN A O 1
ATOM 765 N N . HIS A 1 95 ? 21.222 52.043 -24.538 1.00 40.97 95 HIS A N 1
ATOM 766 C CA . HIS A 1 95 ? 20.917 53.416 -24.142 1.00 40.97 95 HIS A CA 1
ATOM 767 C C . HIS A 1 95 ? 21.465 54.368 -25.211 1.00 40.97 95 HIS A C 1
ATOM 769 O O . HIS A 1 95 ? 22.629 54.249 -25.600 1.00 40.97 95 HIS A O 1
ATOM 775 N N . SER A 1 96 ? 20.574 55.234 -25.706 1.00 50.50 96 SER A N 1
ATOM 776 C CA . SER A 1 96 ? 20.834 56.360 -26.616 1.00 50.50 96 SER A CA 1
ATOM 777 C C . SER A 1 96 ? 21.633 57.480 -25.963 1.00 50.50 96 SER A C 1
ATOM 779 O O . SER A 1 96 ? 21.535 57.620 -24.722 1.00 50.50 96 SER A O 1
#

Foldseek 3Di:
DPDPPWDWDKDADPDPVAPPWMWIDTPPFIWIWHWDADPVRDIDTDIDTDPPPPPVPPDPPDDPVRVVVVVVVVVVVVVVCVVVVVPDDDDDDDDD

pLDDT: mean 72.53, std 15.84, range [40.97, 93.62]

Sequence (96 aa):
MTDRSKIILMWANQDPKYPNSFIISTDNQRLLGLTRTDKKGQTYWKFKERKVKNNSASGPVMDQVQKFYARQAKTESLNYDKNNSAATTNPVNQHS

Radius of gyration: 25.9 Å; chains: 1; bounding box: 38×84×51 Å

Secondary structure (DSSP, 8-state):
---TT---EEEE---TTSTT-EEEEETTEEEEEEEEE-TTS-EEEEEEE--------------HHHHHHHHHHHHHHHHHHHHHTTS---------